Protein AF-A0A816N344-F1 (afdb_monomer_lite)

Radius of gyration: 14.47 Å; chains: 1; bounding box: 38×30×37 Å

Structure (mmCIF, N/CA/C/O backbone):
data_AF-A0A816N344-F1
#
_entry.id   AF-A0A816N344-F1
#
loop_
_atom_site.group_PDB
_atom_site.id
_atom_site.type_symbol
_atom_site.label_atom_id
_atom_site.label_alt_id
_atom_site.label_comp_id
_atom_site.label_asym_id
_atom_site.label_entity_id
_atom_site.label_seq_id
_atom_site.pdbx_PDB_ins_code
_atom_site.Cartn_x
_atom_site.Cartn_y
_atom_site.Cartn_z
_atom_site.occupancy
_atom_site.B_iso_or_equiv
_atom_site.auth_seq_id
_atom_site.auth_comp_id
_atom_site.auth_asym_id
_atom_site.auth_atom_id
_atom_site.pdbx_PDB_model_num
ATOM 1 N N . CYS A 1 1 ? -1.115 15.146 -0.557 1.00 41.03 1 CYS A N 1
ATOM 2 C CA . CYS A 1 1 ? -1.991 14.190 -1.260 1.00 41.03 1 CYS A CA 1
ATOM 3 C C . CYS A 1 1 ? -2.935 13.540 -0.250 1.00 41.03 1 CYS A C 1
ATOM 5 O O . CYS A 1 1 ? -2.464 13.010 0.751 1.00 41.03 1 CYS A O 1
ATOM 7 N N . ASN A 1 2 ? -4.248 13.696 -0.447 1.00 39.91 2 ASN A N 1
ATOM 8 C CA . ASN A 1 2 ? -5.296 13.195 0.447 1.00 39.91 2 ASN A CA 1
ATOM 9 C C . ASN A 1 2 ? -5.772 11.828 -0.058 1.00 39.91 2 ASN A C 1
ATOM 11 O O . ASN A 1 2 ? -6.402 11.755 -1.106 1.00 39.91 2 ASN A O 1
ATOM 15 N N . ASN A 1 3 ? -5.482 10.762 0.687 1.00 40.97 3 ASN A N 1
ATOM 16 C CA . ASN A 1 3 ? -5.936 9.407 0.360 1.00 40.97 3 ASN A CA 1
ATOM 17 C C . ASN A 1 3 ? -7.399 9.244 0.804 1.00 40.97 3 ASN A C 1
ATOM 19 O O . ASN A 1 3 ? -7.667 9.354 2.002 1.00 40.97 3 ASN A O 1
ATOM 23 N N . ARG A 1 4 ? -8.332 8.996 -0.125 1.00 48.50 4 ARG A N 1
ATOM 24 C CA . ARG A 1 4 ? -9.761 8.795 0.172 1.00 48.50 4 ARG A CA 1
ATOM 25 C C . ARG A 1 4 ? -10.367 7.664 -0.675 1.00 48.50 4 ARG A C 1
ATOM 27 O O . ARG A 1 4 ? -10.048 7.588 -1.856 1.00 48.50 4 ARG A O 1
ATOM 34 N N . PHE A 1 5 ? -11.267 6.850 -0.104 1.00 58.31 5 PHE A N 1
ATOM 35 C CA . PHE A 1 5 ? -11.862 5.650 -0.742 1.00 58.31 5 PHE A CA 1
ATOM 36 C C . PHE A 1 5 ? -13.396 5.545 -0.545 1.00 58.31 5 PHE A C 1
ATOM 38 O O . PHE A 1 5 ? -13.923 6.199 0.352 1.00 58.31 5 PHE A O 1
ATOM 45 N N . HIS A 1 6 ? -14.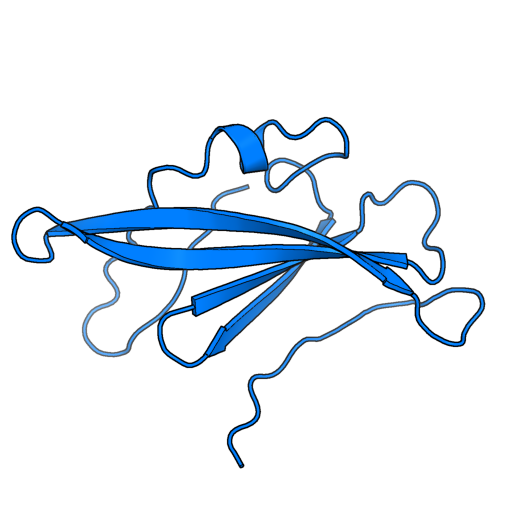098 4.774 -1.405 1.00 63.03 6 HIS A N 1
ATOM 46 C CA . HIS A 1 6 ? -15.544 4.894 -1.731 1.00 63.03 6 HIS A CA 1
ATOM 47 C C . HIS A 1 6 ? -16.459 3.738 -1.254 1.00 63.03 6 HIS A C 1
ATOM 49 O O . HIS A 1 6 ? -16.076 2.571 -1.316 1.00 63.03 6 HIS A O 1
ATOM 55 N N . GLY A 1 7 ? -17.711 4.085 -0.908 1.00 39.97 7 GLY A N 1
ATOM 56 C CA . GLY A 1 7 ? -18.895 3.216 -0.806 1.00 39.97 7 GLY A CA 1
ATOM 57 C C . GLY A 1 7 ? -20.181 4.039 -1.035 1.00 39.97 7 GLY A C 1
ATOM 58 O O . GLY A 1 7 ? -20.264 5.184 -0.596 1.00 39.97 7 GLY A O 1
ATOM 59 N N . SER A 1 8 ? -21.155 3.503 -1.776 1.00 61.50 8 SER A N 1
ATOM 60 C CA . SER A 1 8 ? -22.325 4.218 -2.316 1.00 61.50 8 SER A CA 1
ATOM 61 C C . SER A 1 8 ? -23.522 4.264 -1.353 1.00 61.50 8 SER A C 1
ATOM 63 O O . SER A 1 8 ? -24.164 3.239 -1.178 1.00 61.50 8 SER A O 1
ATOM 65 N N . PHE A 1 9 ? -23.792 5.437 -0.760 1.00 42.81 9 PHE A N 1
ATOM 66 C CA . PHE A 1 9 ? -25.082 6.051 -0.353 1.00 42.81 9 PHE A CA 1
ATOM 67 C C . PHE A 1 9 ? -24.732 7.246 0.559 1.00 42.81 9 PHE A C 1
ATOM 69 O O . PHE A 1 9 ? -24.419 7.054 1.726 1.00 42.81 9 PHE A O 1
ATOM 76 N N . GLY A 1 10 ? -24.722 8.472 0.016 1.00 48.19 10 GLY A N 1
ATOM 77 C CA . GLY A 1 10 ? -24.289 9.679 0.743 1.00 48.19 10 GLY A CA 1
ATOM 78 C C . GLY A 1 10 ? -22.781 9.681 1.021 1.00 48.19 10 GLY A C 1
ATOM 79 O O . GLY A 1 10 ? -22.311 9.099 1.992 1.00 48.19 10 GLY A O 1
ATOM 80 N N . ILE A 1 11 ? -21.995 10.304 0.138 1.00 59.34 11 ILE A N 1
ATOM 81 C CA . ILE A 1 11 ? -20.529 10.186 0.181 1.00 59.34 11 ILE A CA 1
ATOM 82 C C . ILE A 1 11 ? -19.965 11.052 1.310 1.00 59.34 11 ILE A C 1
ATOM 84 O O . ILE A 1 11 ? -19.691 12.240 1.136 1.00 59.34 11 ILE A O 1
ATOM 88 N N . GLU A 1 12 ? -19.754 10.430 2.465 1.00 67.25 12 GLU A N 1
ATOM 89 C CA . GLU A 1 12 ? -18.950 10.996 3.537 1.00 67.25 12 GLU A CA 1
ATOM 90 C C . GLU A 1 12 ? -17.492 10.567 3.350 1.00 67.25 12 GLU A C 1
ATOM 92 O O . GLU A 1 12 ? -17.114 9.403 3.494 1.00 67.25 12 GLU A O 1
ATOM 97 N N . TRP A 1 13 ? -16.650 11.532 3.001 1.00 70.50 13 TRP A N 1
ATOM 98 C CA . TRP A 1 13 ? -15.217 11.314 2.894 1.00 70.50 13 TRP A CA 1
ATOM 99 C C . TRP A 1 13 ? -14.610 11.070 4.279 1.00 70.50 13 TRP A C 1
ATOM 101 O O . TRP A 1 13 ? -14.602 11.969 5.117 1.00 70.50 13 TRP A O 1
ATOM 111 N N . ARG A 1 14 ? -14.042 9.878 4.499 1.00 76.75 14 ARG A N 1
ATOM 112 C CA . ARG A 1 14 ? -13.382 9.519 5.764 1.00 76.75 14 ARG A CA 1
ATOM 113 C C . ARG A 1 14 ? -11.875 9.398 5.600 1.00 76.75 14 ARG A C 1
ATOM 115 O O . ARG A 1 14 ? -11.382 8.785 4.654 1.00 76.75 14 ARG A O 1
ATOM 122 N N . GLU A 1 15 ? -11.139 9.983 6.540 1.00 84.75 15 GLU A N 1
ATOM 123 C CA . GLU A 1 15 ? -9.694 9.796 6.629 1.00 84.75 15 GLU A CA 1
ATOM 124 C C . GLU A 1 15 ? -9.370 8.421 7.228 1.00 84.75 15 GLU A C 1
ATOM 126 O O . GLU A 1 15 ? -9.906 8.049 8.272 1.00 84.75 15 GLU A O 1
ATOM 131 N N . ILE A 1 16 ? -8.433 7.700 6.602 1.00 87.12 16 ILE A N 1
ATOM 132 C CA . ILE A 1 16 ? -7.813 6.517 7.206 1.00 87.12 16 ILE A CA 1
ATOM 133 C C . ILE A 1 16 ? -6.673 6.964 8.121 1.00 87.12 16 ILE A C 1
ATOM 135 O O . ILE A 1 16 ? -5.635 7.457 7.663 1.00 87.12 16 ILE A O 1
ATOM 139 N N . LYS A 1 17 ? -6.863 6.756 9.423 1.00 90.25 17 LYS A N 1
ATOM 140 C CA . LYS A 1 17 ? -5.865 7.039 10.462 1.00 90.25 17 LYS A CA 1
ATOM 141 C C . LYS A 1 17 ? -4.786 5.947 10.502 1.00 90.25 17 LYS A C 1
ATOM 143 O O . LYS A 1 17 ? -4.919 4.896 9.885 1.00 90.25 17 LYS A O 1
ATOM 148 N N . GLY A 1 18 ? -3.685 6.188 11.217 1.00 89.06 18 GLY A N 1
ATOM 149 C CA . GLY A 1 18 ? -2.622 5.186 11.432 1.00 89.06 18 GLY A CA 1
ATOM 150 C C . GLY A 1 18 ? -1.557 5.078 10.329 1.00 89.06 18 GLY A C 1
ATOM 151 O O . GLY A 1 18 ? -0.532 4.433 10.528 1.00 89.06 18 GLY A O 1
ATOM 152 N N . LEU A 1 19 ? -1.714 5.780 9.201 1.00 88.56 19 LEU A N 1
ATOM 153 C CA . LEU A 1 19 ? -0.810 5.675 8.043 1.00 88.56 19 LEU A CA 1
ATOM 154 C C . LEU A 1 19 ? 0.321 6.720 8.001 1.00 88.56 19 LEU A C 1
ATOM 156 O O . LEU A 1 19 ? 0.939 6.915 6.953 1.00 88.56 19 LEU A O 1
ATOM 160 N N . ARG A 1 20 ? 0.620 7.412 9.112 1.00 84.69 20 ARG A N 1
ATOM 161 C CA . ARG A 1 20 ? 1.593 8.526 9.120 1.00 84.69 20 ARG A CA 1
ATOM 162 C C . ARG A 1 20 ? 2.978 8.101 8.620 1.00 84.69 20 ARG A C 1
ATOM 164 O O . ARG A 1 20 ? 3.521 8.741 7.727 1.00 84.69 20 ARG A O 1
ATOM 171 N N . LYS A 1 21 ? 3.491 6.967 9.112 1.00 81.56 21 LYS A N 1
ATOM 172 C CA . LYS A 1 21 ? 4.793 6.415 8.693 1.00 81.56 21 LYS A CA 1
ATOM 173 C C . LYS A 1 21 ? 4.857 6.120 7.189 1.00 81.56 21 LYS A C 1
ATOM 175 O O . LYS A 1 21 ? 5.896 6.320 6.574 1.00 81.56 21 LYS A O 1
ATOM 180 N N . LEU A 1 22 ? 3.746 5.681 6.593 1.00 83.44 22 LEU A N 1
ATOM 181 C CA . LEU A 1 22 ? 3.660 5.412 5.156 1.00 83.44 22 LEU A CA 1
ATOM 182 C C . LEU A 1 22 ? 3.594 6.710 4.333 1.00 83.44 22 LEU A C 1
ATOM 184 O O . LEU A 1 22 ? 4.170 6.790 3.250 1.00 83.44 22 LEU A O 1
ATOM 188 N N . ARG A 1 23 ? 2.927 7.750 4.853 1.00 78.56 23 ARG A N 1
ATOM 189 C CA . ARG A 1 23 ? 2.909 9.093 4.242 1.00 78.56 23 ARG A CA 1
ATOM 190 C C . ARG A 1 23 ? 4.296 9.742 4.251 1.00 78.56 23 ARG A C 1
ATOM 192 O O . ARG A 1 23 ? 4.664 10.388 3.277 1.00 78.56 23 ARG A O 1
ATOM 199 N N . GLU A 1 24 ? 5.042 9.559 5.336 1.00 76.38 24 GLU A N 1
ATOM 200 C CA . GLU A 1 24 ? 6.377 10.131 5.566 1.00 76.38 24 GLU A CA 1
ATOM 201 C C . GLU A 1 24 ? 7.516 9.242 5.033 1.00 76.38 24 GLU A C 1
ATOM 203 O O . GLU A 1 24 ? 8.685 9.562 5.231 1.00 76.38 24 GLU A O 1
ATOM 208 N N . HIS A 1 25 ? 7.197 8.125 4.366 1.00 73.69 25 HIS A N 1
ATOM 209 C CA . HIS A 1 25 ? 8.197 7.136 3.973 1.00 73.69 25 HIS A CA 1
ATOM 210 C C . HIS A 1 25 ? 9.283 7.751 3.059 1.00 73.69 25 HIS A C 1
ATOM 212 O O . HIS A 1 25 ? 8.927 8.436 2.090 1.00 73.69 25 HIS A O 1
ATOM 218 N N . PRO A 1 26 ? 10.587 7.467 3.295 1.00 69.69 26 PRO A N 1
ATOM 219 C CA . PRO A 1 26 ? 11.713 8.088 2.578 1.00 69.69 26 PRO A CA 1
ATOM 220 C C . PRO A 1 26 ? 11.669 7.922 1.058 1.00 69.69 26 PRO A C 1
ATOM 222 O O . PRO A 1 26 ? 12.210 8.728 0.310 1.00 69.69 26 PRO A O 1
ATOM 225 N N . THR A 1 27 ? 10.983 6.888 0.578 1.00 66.12 27 THR A N 1
ATOM 226 C CA . THR A 1 27 ? 10.839 6.584 -0.849 1.00 66.12 27 THR A CA 1
ATOM 227 C C . THR A 1 27 ? 9.748 7.418 -1.521 1.00 66.12 27 THR A C 1
ATOM 229 O O . THR A 1 27 ? 9.042 6.883 -2.376 1.00 66.12 27 THR A O 1
ATOM 232 N N . ARG A 1 28 ? 9.552 8.676 -1.096 1.00 63.88 28 ARG A N 1
ATOM 233 C CA . ARG A 1 28 ? 8.451 9.532 -1.564 1.00 63.88 28 ARG A CA 1
ATOM 234 C C . ARG A 1 28 ? 7.105 8.825 -1.399 1.00 63.88 28 ARG A C 1
ATOM 236 O O . ARG A 1 28 ? 6.450 8.544 -2.394 1.00 63.88 28 ARG A O 1
ATOM 243 N N . GLY A 1 29 ? 6.754 8.462 -0.159 1.00 65.19 29 GLY A N 1
ATOM 244 C CA . GLY A 1 29 ? 5.522 7.733 0.178 1.00 65.19 29 GLY A CA 1
ATOM 245 C C . GLY A 1 29 ? 4.226 8.401 -0.314 1.00 65.19 29 GLY A C 1
ATOM 246 O O . GLY A 1 29 ? 4.216 9.239 -1.212 1.00 65.19 29 GLY A O 1
ATOM 247 N N . LEU A 1 30 ? 3.086 8.106 0.316 1.00 71.44 30 LEU A N 1
ATOM 248 C CA . LEU A 1 30 ? 1.778 8.587 -0.181 1.00 71.44 30 LEU A CA 1
ATOM 249 C C . LEU A 1 30 ? 1.624 10.122 -0.230 1.00 71.44 30 LEU A C 1
ATOM 251 O O . LEU A 1 30 ? 0.629 10.626 -0.738 1.00 71.44 30 LEU A O 1
ATOM 255 N N . LYS A 1 31 ? 2.584 10.888 0.305 1.00 69.75 31 LYS A N 1
ATOM 256 C CA . LYS A 1 31 ? 2.600 12.351 0.235 1.00 69.75 31 LYS A CA 1
ATOM 257 C C . LYS A 1 31 ? 2.990 12.899 -1.144 1.00 69.75 31 LYS A C 1
ATOM 259 O O . LYS A 1 31 ? 2.524 13.988 -1.463 1.00 69.75 31 LYS A O 1
ATOM 264 N N . THR A 1 32 ? 3.831 12.205 -1.915 1.00 64.56 32 THR A N 1
ATOM 265 C CA . THR A 1 32 ? 4.432 12.747 -3.156 1.00 64.56 32 THR A CA 1
ATOM 266 C C . THR A 1 32 ? 4.535 11.746 -4.313 1.00 64.56 32 THR A C 1
ATOM 268 O O . THR A 1 32 ? 5.102 12.104 -5.340 1.00 64.56 32 THR A O 1
ATOM 271 N N . GLY A 1 33 ? 4.041 10.511 -4.169 1.00 61.62 33 GLY A N 1
ATOM 272 C CA . GLY A 1 33 ? 3.900 9.595 -5.309 1.00 61.62 33 GLY A CA 1
ATOM 273 C C . GLY A 1 33 ? 2.918 10.154 -6.348 1.00 61.62 33 GLY A C 1
ATOM 274 O O . GLY A 1 33 ? 1.882 10.707 -5.971 1.00 61.62 33 GLY A O 1
ATOM 275 N N . SER A 1 34 ? 3.279 10.058 -7.630 1.00 59.69 34 SER A N 1
ATOM 276 C CA . SER A 1 34 ? 2.556 10.654 -8.765 1.00 59.69 34 SER A CA 1
ATOM 277 C C . SER A 1 34 ? 1.398 9.790 -9.262 1.00 59.69 34 SER A C 1
ATOM 279 O O . SER A 1 34 ? 0.338 10.318 -9.576 1.00 59.69 34 SER A O 1
ATOM 281 N N . ASP A 1 3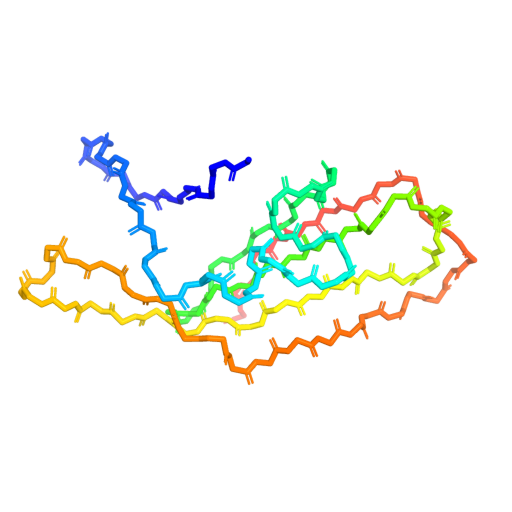5 ? 1.593 8.471 -9.274 1.00 60.41 35 ASP A N 1
ATOM 282 C CA . ASP A 1 35 ? 0.621 7.487 -9.742 1.00 60.41 35 ASP A CA 1
ATOM 283 C C . ASP A 1 35 ? 0.270 6.571 -8.580 1.00 60.41 35 ASP A C 1
ATOM 285 O O . ASP A 1 35 ? 1.140 5.891 -8.035 1.00 60.41 35 ASP A O 1
ATOM 289 N N . VAL A 1 36 ? -0.994 6.608 -8.156 1.00 68.25 36 VAL A N 1
ATOM 290 C CA . VAL A 1 36 ? -1.487 5.820 -7.025 1.00 68.25 36 VAL A CA 1
ATOM 291 C C . VAL A 1 36 ? -2.549 4.852 -7.521 1.00 68.25 36 VAL A C 1
ATOM 293 O O . VAL A 1 36 ? -3.676 5.247 -7.812 1.00 68.25 36 VAL A O 1
ATOM 296 N N . GLY A 1 37 ? -2.184 3.575 -7.593 1.00 71.81 37 GLY A N 1
ATOM 297 C CA . GLY A 1 37 ? -3.124 2.485 -7.822 1.00 71.81 37 GLY A CA 1
ATOM 298 C C . GLY A 1 37 ? -3.733 2.041 -6.500 1.00 71.81 37 GLY A C 1
ATOM 299 O O . GLY A 1 37 ? -3.018 1.896 -5.503 1.00 71.81 37 GLY A O 1
ATOM 300 N N . LEU A 1 38 ? -5.045 1.820 -6.481 1.00 78.62 38 LEU A N 1
ATOM 301 C CA . LEU A 1 38 ? -5.731 1.377 -5.281 1.00 78.62 38 LEU A CA 1
ATOM 302 C C . LEU A 1 38 ? -6.736 0.273 -5.551 1.00 78.62 38 LEU A C 1
ATOM 304 O O . LEU A 1 38 ? -7.611 0.411 -6.400 1.00 78.62 38 LEU A O 1
ATOM 308 N N . VAL A 1 39 ? -6.654 -0.779 -4.743 1.00 77.88 39 VAL A N 1
ATOM 309 C CA . VAL A 1 39 ? -7.601 -1.884 -4.771 1.00 77.88 39 VAL A CA 1
ATOM 310 C C . VAL A 1 39 ? -8.053 -2.219 -3.355 1.00 77.88 39 VAL A C 1
ATOM 312 O O . VAL A 1 39 ? -7.235 -2.322 -2.441 1.00 77.88 39 VAL A O 1
ATOM 315 N N . VAL A 1 40 ? -9.362 -2.406 -3.182 1.00 79.44 40 VAL A N 1
ATOM 316 C CA . VAL A 1 40 ? -9.954 -2.974 -1.966 1.00 79.44 40 VAL A CA 1
ATOM 317 C C . VAL A 1 40 ? -10.293 -4.432 -2.250 1.00 79.44 40 VAL A C 1
ATOM 319 O O . VAL A 1 40 ? -11.006 -4.719 -3.208 1.00 79.44 40 VAL A O 1
ATOM 322 N N . SER A 1 41 ? -9.785 -5.349 -1.431 1.00 74.88 41 SER A N 1
ATOM 323 C CA . SER A 1 41 ? -10.109 -6.776 -1.515 1.00 74.88 41 SER A CA 1
ATOM 324 C C . SER A 1 41 ? -10.109 -7.396 -0.120 1.00 74.88 41 SER A C 1
ATOM 326 O O . SER A 1 41 ? -9.171 -7.186 0.645 1.00 74.88 41 SER A O 1
ATOM 328 N N . GLY A 1 42 ? -11.177 -8.112 0.245 1.00 73.19 42 GLY A N 1
ATOM 329 C CA . GLY A 1 42 ? -11.250 -8.856 1.512 1.00 73.19 42 GLY A CA 1
ATOM 330 C C . GLY A 1 42 ? -11.029 -8.022 2.785 1.00 73.19 42 GLY A C 1
ATOM 331 O O . GLY A 1 42 ? -10.438 -8.516 3.738 1.00 73.19 42 GLY A O 1
ATOM 332 N N . GLY A 1 43 ? -11.434 -6.745 2.803 1.00 76.75 43 GLY A N 1
ATOM 333 C CA . GLY A 1 43 ? -11.194 -5.838 3.943 1.00 76.75 43 GLY A CA 1
ATOM 334 C C . GLY A 1 43 ? -9.766 -5.283 4.030 1.00 76.75 43 GLY A C 1
ATOM 335 O O . GLY A 1 43 ? -9.436 -4.549 4.963 1.00 76.75 43 GLY A O 1
ATOM 336 N N . GLN A 1 44 ? -8.923 -5.592 3.046 1.00 84.50 44 GLN A N 1
ATOM 337 C CA . GLN A 1 44 ? -7.584 -5.044 2.899 1.00 84.50 44 GLN A CA 1
ATOM 338 C C . GLN A 1 44 ? -7.542 -4.021 1.768 1.00 84.50 44 GLN A C 1
ATOM 340 O O . GLN A 1 44 ? -8.267 -4.099 0.774 1.00 84.50 44 GLN A O 1
ATOM 345 N N . LEU A 1 45 ? -6.658 -3.052 1.942 1.00 88.19 45 LEU A N 1
ATOM 346 C CA . LEU A 1 45 ? -6.359 -1.999 0.998 1.00 88.19 45 LEU A CA 1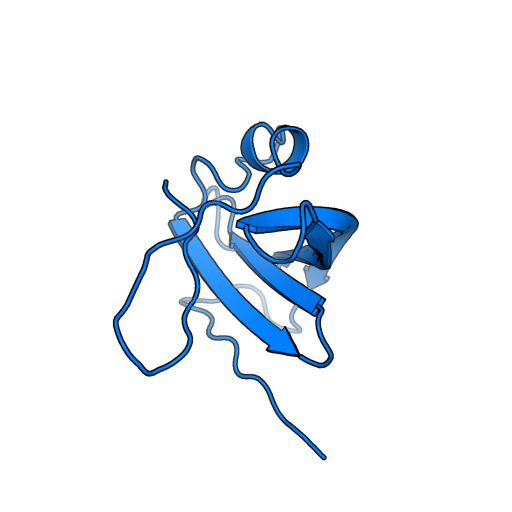
ATOM 347 C C . LEU A 1 45 ? -4.948 -2.229 0.456 1.00 88.19 45 LEU A C 1
ATOM 349 O O . LEU A 1 45 ? -3.976 -2.241 1.214 1.00 88.19 45 LEU A O 1
ATOM 353 N N . LEU A 1 46 ? -4.836 -2.401 -0.856 1.00 88.38 46 LEU A N 1
ATOM 354 C CA . LEU A 1 46 ? -3.562 -2.429 -1.559 1.00 88.38 46 LEU A CA 1
ATOM 355 C C . LEU A 1 46 ? -3.330 -1.057 -2.183 1.00 88.38 46 LEU A C 1
ATOM 357 O O . LEU A 1 46 ? -4.136 -0.602 -2.995 1.00 88.38 46 LEU A O 1
ATOM 361 N N . VAL A 1 47 ? -2.232 -0.409 -1.803 1.00 86.88 47 VAL A N 1
ATOM 362 C CA . VAL A 1 47 ? -1.813 0.870 -2.383 1.00 86.88 47 VAL A CA 1
ATOM 363 C C . VAL A 1 47 ? -0.531 0.646 -3.159 1.00 86.88 47 VAL A C 1
ATOM 365 O O . VAL A 1 47 ? 0.420 0.121 -2.588 1.00 86.88 47 VAL A O 1
ATOM 368 N N . MET A 1 48 ? -0.488 1.059 -4.420 1.00 87.31 48 MET A N 1
ATOM 369 C CA . MET A 1 48 ? 0.704 1.012 -5.264 1.00 87.31 48 MET A CA 1
ATOM 370 C C . MET A 1 48 ? 1.149 2.420 -5.634 1.00 87.31 48 MET A C 1
ATOM 372 O O . MET A 1 48 ? 0.297 3.265 -5.894 1.00 87.31 48 MET A O 1
ATOM 376 N N . TRP A 1 49 ? 2.455 2.680 -5.656 1.00 84.50 49 TRP A N 1
ATOM 377 C CA . TRP A 1 49 ? 2.987 3.971 -6.079 1.00 84.50 49 TRP A CA 1
ATOM 378 C C . TRP A 1 49 ? 4.355 3.882 -6.754 1.00 84.50 49 TRP A C 1
ATOM 380 O O . TRP A 1 49 ? 5.188 3.023 -6.445 1.00 84.50 49 TRP A O 1
ATOM 390 N N . ASP A 1 50 ? 4.588 4.838 -7.646 1.00 80.69 50 ASP A N 1
ATOM 391 C CA . ASP A 1 50 ? 5.862 5.072 -8.319 1.00 80.69 50 ASP A CA 1
ATOM 392 C C . ASP A 1 50 ? 6.587 6.286 -7.691 1.00 80.69 50 ASP A C 1
ATOM 394 O O . ASP A 1 50 ? 5.994 7.364 -7.571 1.00 80.69 50 ASP A O 1
ATOM 398 N N . PRO A 1 51 ? 7.857 6.158 -7.254 1.00 69.44 51 PRO A N 1
ATOM 399 C CA . PRO A 1 51 ? 8.647 7.279 -6.739 1.00 69.44 51 PRO A CA 1
ATOM 400 C C . PRO A 1 51 ? 9.091 8.330 -7.790 1.00 69.44 51 PRO A C 1
ATOM 402 O O . PRO A 1 51 ? 9.759 9.300 -7.410 1.00 69.44 51 PRO A O 1
ATOM 405 N N . TYR A 1 52 ? 8.714 8.202 -9.068 1.00 64.81 52 TYR A N 1
ATOM 406 C CA . TYR A 1 52 ? 8.880 9.187 -10.160 1.00 64.81 52 TYR A CA 1
ATOM 407 C C . TYR A 1 52 ? 10.325 9.461 -10.622 1.00 64.81 52 TYR A C 1
ATOM 409 O O . TYR A 1 52 ? 10.537 10.011 -11.700 1.00 64.81 52 TYR A O 1
ATOM 417 N N . ILE A 1 53 ? 11.353 9.084 -9.855 1.00 59.88 53 ILE A N 1
ATOM 418 C CA . ILE A 1 53 ? 12.751 9.243 -10.285 1.00 59.88 53 ILE A CA 1
ATOM 419 C C . ILE A 1 53 ? 13.134 8.016 -11.119 1.00 59.88 53 ILE A C 1
ATOM 421 O O . ILE A 1 53 ? 13.572 7.013 -10.563 1.00 59.88 53 ILE A O 1
ATOM 425 N N . ASN A 1 54 ? 12.952 8.120 -12.437 1.00 63.88 54 ASN A N 1
ATOM 426 C CA . ASN A 1 54 ? 13.200 7.086 -13.448 1.00 63.88 54 ASN A CA 1
ATOM 427 C C . ASN A 1 54 ? 12.249 5.890 -13.333 1.00 63.88 54 ASN A C 1
ATOM 429 O O . ASN A 1 54 ? 12.520 4.93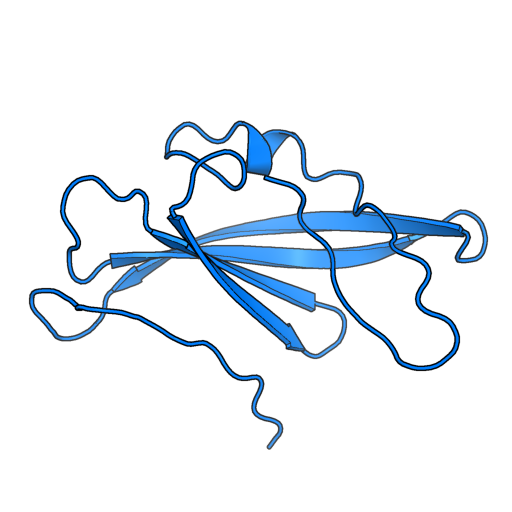5 -12.599 1.00 63.88 54 ASN A O 1
ATOM 433 N N . ARG A 1 55 ? 11.151 5.944 -14.103 1.00 69.69 55 ARG A N 1
ATOM 434 C CA . ARG A 1 55 ? 10.228 4.818 -14.279 1.00 69.69 55 ARG A CA 1
ATOM 435 C C . ARG A 1 55 ? 11.020 3.600 -14.738 1.00 69.69 55 ARG A C 1
ATOM 437 O O . ARG A 1 55 ? 11.454 3.505 -15.881 1.00 69.69 55 ARG A O 1
ATOM 444 N N . SER A 1 56 ? 11.256 2.708 -13.792 1.00 79.00 56 SER A N 1
ATOM 445 C CA . SER A 1 56 ? 11.852 1.399 -14.021 1.00 79.00 56 SER A CA 1
ATOM 446 C C . SER A 1 56 ? 10.731 0.379 -14.056 1.00 79.00 56 SER A C 1
ATOM 448 O O . SER A 1 56 ? 9.567 0.700 -13.850 1.00 79.00 56 SER A O 1
ATOM 450 N N . ASN A 1 57 ? 11.067 -0.883 -14.221 1.00 86.12 57 ASN A N 1
ATOM 451 C CA . ASN A 1 57 ? 10.128 -1.980 -14.063 1.00 86.12 57 ASN A CA 1
ATOM 452 C C . ASN A 1 57 ? 9.680 -2.250 -12.615 1.00 86.12 57 ASN A C 1
ATOM 454 O O . ASN A 1 57 ? 9.134 -3.317 -12.345 1.00 86.12 57 ASN A O 1
ATOM 458 N N . LYS A 1 58 ? 9.908 -1.323 -11.674 1.00 86.81 58 LYS A N 1
ATOM 459 C CA . LYS A 1 58 ? 9.597 -1.487 -10.251 1.00 86.81 58 LYS A CA 1
ATOM 460 C C . LYS A 1 58 ? 8.459 -0.576 -9.804 1.00 86.81 58 LYS A C 1
ATOM 462 O O . LYS A 1 58 ? 8.500 0.632 -10.022 1.00 86.81 58 LYS A O 1
ATOM 467 N N . ILE A 1 59 ? 7.488 -1.150 -9.097 1.00 87.06 59 ILE A N 1
ATOM 468 C CA . ILE A 1 59 ? 6.375 -0.435 -8.460 1.00 87.06 59 ILE A CA 1
ATOM 469 C C . ILE A 1 59 ? 6.365 -0.775 -6.978 1.00 87.06 59 ILE A C 1
ATOM 471 O O . ILE A 1 59 ? 6.456 -1.941 -6.600 1.00 87.06 59 ILE A O 1
ATOM 475 N N . ARG A 1 60 ? 6.264 0.234 -6.114 1.00 87.44 60 ARG A N 1
ATOM 476 C CA . ARG A 1 60 ? 6.158 0.003 -4.671 1.00 87.44 60 ARG A CA 1
ATOM 477 C C . ARG A 1 60 ? 4.718 -0.285 -4.311 1.00 87.44 60 ARG A C 1
ATOM 479 O O . ARG A 1 60 ? 3.815 0.304 -4.896 1.00 87.44 60 ARG A O 1
ATOM 486 N N . TYR A 1 61 ? 4.503 -1.137 -3.321 1.00 88.81 61 TYR A N 1
ATOM 487 C CA . TYR A 1 61 ? 3.173 -1.367 -2.786 1.00 88.81 61 TYR A CA 1
ATOM 488 C C . TYR A 1 61 ? 3.170 -1.476 -1.267 1.00 88.81 61 TYR A C 1
ATOM 490 O O . TYR A 1 61 ? 4.182 -1.786 -0.639 1.00 88.81 61 TYR A O 1
ATOM 498 N N . ALA A 1 62 ? 2.002 -1.230 -0.683 1.00 90.38 62 ALA A N 1
ATOM 499 C CA . ALA A 1 62 ? 1.722 -1.466 0.719 1.00 90.38 62 ALA A CA 1
ATOM 500 C C . ALA A 1 62 ? 0.414 -2.240 0.863 1.00 90.38 62 ALA A C 1
ATOM 502 O O . ALA A 1 62 ? -0.605 -1.850 0.286 1.00 90.38 62 ALA A O 1
ATOM 503 N N . LYS A 1 63 ? 0.445 -3.311 1.660 1.00 90.88 63 LYS A N 1
ATOM 504 C CA . LYS A 1 63 ? -0.767 -3.996 2.126 1.00 90.88 63 LYS A CA 1
ATOM 505 C C . LYS A 1 63 ? -1.197 -3.366 3.437 1.00 90.88 63 LYS A C 1
ATOM 507 O O . LYS A 1 63 ? -0.398 -3.262 4.368 1.00 90.88 63 LYS A O 1
ATOM 512 N N . ILE A 1 64 ? -2.447 -2.929 3.497 1.00 91.56 64 ILE A N 1
ATOM 513 C CA . ILE A 1 64 ? -3.003 -2.226 4.645 1.00 91.56 64 ILE A CA 1
ATOM 514 C C . ILE A 1 64 ? -4.272 -2.949 5.082 1.00 91.56 64 ILE A C 1
ATOM 516 O O . ILE A 1 64 ? -5.249 -2.994 4.340 1.00 91.56 64 ILE A O 1
ATOM 520 N N . SER A 1 65 ? -4.279 -3.486 6.296 1.00 91.56 65 SER A N 1
ATOM 521 C CA . SER A 1 65 ? -5.509 -3.979 6.917 1.00 91.56 65 SER A CA 1
ATOM 522 C C . SER A 1 65 ? -6.335 -2.794 7.400 1.00 91.56 65 SER A C 1
ATOM 524 O O . SER A 1 65 ? -5.782 -1.857 7.989 1.00 91.56 65 SER A O 1
ATOM 526 N N . LEU A 1 66 ? -7.646 -2.830 7.161 1.00 89.88 66 LEU A N 1
ATOM 527 C CA . LEU A 1 66 ? -8.571 -1.817 7.654 1.00 89.88 66 LEU A CA 1
ATOM 528 C C . LEU A 1 66 ? -9.279 -2.306 8.915 1.00 89.88 66 LEU A C 1
ATOM 530 O O . LEU A 1 66 ? -9.765 -3.431 8.978 1.00 89.88 66 LEU A O 1
ATOM 534 N N . GLU A 1 67 ? -9.363 -1.430 9.909 1.00 89.88 67 GLU A N 1
ATOM 535 C CA . GLU A 1 67 ? -10.045 -1.685 11.171 1.00 89.88 67 GLU A CA 1
ATOM 536 C C . GLU A 1 67 ? -11.059 -0.572 11.445 1.00 89.88 67 GLU A C 1
ATOM 538 O O . GLU A 1 67 ? -10.731 0.619 11.439 1.00 89.88 67 GLU A O 1
ATOM 543 N N . SER A 1 68 ? -12.301 -0.975 11.702 1.00 88.31 68 SER A N 1
ATOM 544 C CA . SER A 1 68 ? -13.357 -0.089 12.180 1.00 88.31 68 SER A CA 1
ATOM 545 C C . SER A 1 68 ? -13.240 0.076 13.694 1.00 88.31 68 SER A C 1
ATOM 547 O O . SER A 1 68 ? -13.260 -0.909 14.431 1.00 88.31 68 SER A O 1
ATOM 549 N N . ARG A 1 69 ? -13.139 1.319 14.170 1.00 88.75 69 ARG A N 1
ATOM 550 C CA . ARG A 1 69 ? -13.067 1.664 15.599 1.00 88.75 69 ARG A CA 1
ATOM 551 C C . ARG A 1 69 ? -14.173 2.636 15.997 1.00 88.75 69 ARG A C 1
ATOM 553 O O . ARG A 1 69 ? -14.838 3.243 15.155 1.00 88.75 69 ARG A O 1
ATOM 560 N N . CYS A 1 70 ? -14.373 2.782 17.309 1.00 90.06 70 CYS A N 1
ATOM 561 C CA . CYS A 1 70 ? -15.333 3.723 17.898 1.00 90.06 70 CYS A CA 1
ATOM 562 C C . CYS A 1 70 ? -16.758 3.571 17.331 1.00 90.06 70 CYS A C 1
ATOM 564 O O . CYS A 1 70 ? -17.417 4.568 17.018 1.00 90.06 70 CYS A O 1
ATOM 566 N N . ASN A 1 71 ? -17.220 2.321 17.204 1.00 88.44 71 ASN A N 1
ATOM 567 C CA . ASN A 1 71 ? -18.519 1.940 16.633 1.00 88.44 71 ASN A CA 1
ATOM 568 C C . ASN A 1 71 ? -18.686 2.375 15.167 1.00 88.44 71 ASN A C 1
ATOM 570 O O . ASN A 1 71 ? -19.720 2.918 14.790 1.00 88.44 71 ASN A O 1
ATOM 574 N N . GLY A 1 72 ? -17.651 2.198 14.341 1.00 84.00 72 GLY A N 1
ATOM 575 C CA . GLY A 1 72 ? -17.713 2.544 12.917 1.00 84.00 72 GLY A CA 1
ATOM 576 C C . GLY A 1 72 ? -17.550 4.024 12.605 1.00 84.00 72 GLY A C 1
ATOM 577 O O . GLY A 1 72 ? -17.687 4.406 11.446 1.00 84.00 72 GLY A O 1
ATOM 578 N N . ARG A 1 73 ? -17.235 4.863 13.597 1.00 86.25 73 ARG A N 1
ATOM 579 C CA . ARG A 1 73 ? -16.944 6.288 13.376 1.00 86.25 73 ARG A CA 1
ATOM 580 C C . ARG A 1 73 ? -15.528 6.531 12.877 1.00 86.25 73 ARG A C 1
ATOM 582 O O . ARG A 1 73 ? -15.290 7.516 12.188 1.00 86.25 73 ARG A O 1
ATOM 589 N N . GLU A 1 74 ? -14.597 5.641 13.200 1.00 89.44 74 GLU A N 1
ATOM 590 C CA . GLU A 1 74 ? -13.204 5.775 12.792 1.00 89.44 74 GLU A CA 1
ATOM 591 C C . GLU A 1 74 ? -12.760 4.599 11.932 1.00 89.44 74 GLU A C 1
ATOM 593 O O . GLU A 1 74 ? -13.046 3.446 12.249 1.00 89.44 74 GLU A O 1
ATOM 598 N N . LEU A 1 75 ? -12.005 4.902 10.876 1.00 89.06 75 LEU A N 1
ATOM 599 C CA . LEU A 1 75 ? -11.344 3.910 10.042 1.00 89.06 75 LEU A CA 1
ATOM 600 C C . LEU A 1 75 ? -9.832 4.028 10.242 1.00 89.06 75 LEU A C 1
ATOM 602 O O . LEU A 1 75 ? -9.235 5.081 10.002 1.00 89.06 75 LEU A O 1
ATOM 606 N N . TRP A 1 76 ? -9.213 2.951 10.707 1.00 91.62 76 TRP A N 1
ATOM 607 C CA . TRP A 1 76 ? -7.778 2.873 10.956 1.00 91.62 76 TRP A CA 1
ATOM 608 C C . TRP A 1 76 ? -7.126 1.906 9.979 1.00 91.62 76 TRP A C 1
ATOM 610 O O . TRP A 1 76 ? -7.681 0.860 9.660 1.00 91.62 76 TRP A O 1
ATOM 620 N N . GLY A 1 77 ? -5.940 2.269 9.498 1.00 91.00 77 GLY A N 1
ATOM 621 C CA . GLY A 1 77 ? -5.113 1.429 8.647 1.00 91.00 77 GLY A CA 1
ATOM 622 C C . GLY A 1 77 ? -3.889 0.932 9.404 1.00 91.00 77 GLY A C 1
ATOM 623 O O . GLY A 1 77 ? -3.160 1.728 10.005 1.00 91.00 77 GLY A O 1
ATOM 624 N N . LYS A 1 78 ? -3.631 -0.372 9.328 1.00 91.81 78 LYS A N 1
ATOM 625 C CA . LYS A 1 78 ? -2.382 -0.992 9.775 1.00 91.81 78 LYS A CA 1
ATOM 626 C C . LYS A 1 78 ? -1.596 -1.449 8.556 1.00 91.81 78 LYS A C 1
ATOM 628 O O . LYS A 1 78 ? -2.080 -2.261 7.778 1.00 91.81 78 LYS A O 1
ATOM 633 N N . VAL A 1 79 ? -0.392 -0.908 8.380 1.00 90.25 79 VAL A N 1
ATOM 634 C CA . VAL A 1 79 ? 0.516 -1.337 7.309 1.00 90.25 79 VAL A CA 1
ATOM 635 C C . VAL A 1 79 ? 1.061 -2.712 7.677 1.00 90.25 79 VAL A C 1
ATOM 637 O O . VAL A 1 79 ? 1.824 -2.829 8.632 1.00 90.25 79 VAL A O 1
ATOM 640 N N . GLU A 1 80 ? 0.651 -3.737 6.938 1.00 91.88 80 GLU A N 1
ATOM 641 C CA . GLU A 1 80 ? 1.124 -5.110 7.125 1.00 91.88 80 GLU A CA 1
ATOM 642 C C . GLU A 1 80 ? 2.466 -5.328 6.424 1.00 91.88 80 GLU A C 1
ATOM 644 O O . GLU A 1 80 ? 3.352 -5.980 6.968 1.00 91.88 80 GLU A O 1
ATOM 649 N N . CYS A 1 81 ? 2.648 -4.749 5.232 1.00 90.50 81 CYS A N 1
ATOM 650 C CA . CYS A 1 81 ? 3.927 -4.786 4.528 1.00 90.50 81 CYS A CA 1
ATOM 651 C C 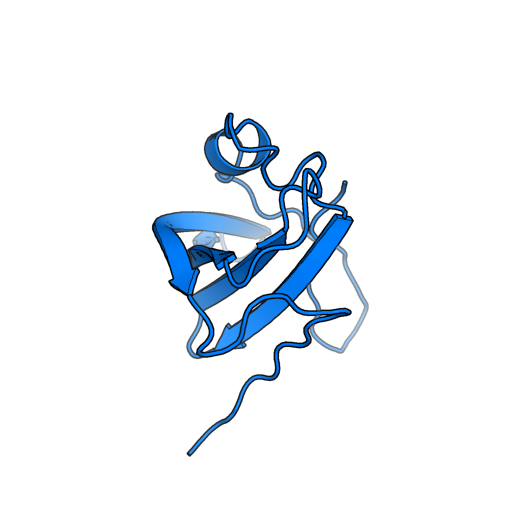. CYS A 1 81 ? 4.114 -3.580 3.603 1.00 90.50 81 CYS A C 1
ATOM 653 O O . CYS A 1 81 ? 3.140 -2.966 3.161 1.00 90.50 81 CYS A O 1
ATOM 655 N N . VAL A 1 82 ? 5.377 -3.282 3.296 1.00 88.81 82 VAL A N 1
ATOM 656 C CA . VAL A 1 82 ? 5.808 -2.368 2.232 1.00 88.81 82 VAL A CA 1
ATOM 657 C C . VAL A 1 82 ? 6.870 -3.092 1.424 1.00 88.81 82 VAL A C 1
ATOM 659 O O . VAL A 1 82 ? 7.846 -3.563 2.001 1.00 88.81 82 VAL A O 1
ATOM 662 N N . ASP A 1 83 ? 6.677 -3.194 0.115 1.00 90.88 83 ASP A N 1
ATOM 663 C CA . ASP A 1 83 ? 7.526 -4.024 -0.739 1.00 90.88 83 ASP A CA 1
ATOM 664 C C . ASP A 1 83 ? 7.499 -3.528 -2.203 1.00 90.88 83 ASP A C 1
ATOM 666 O O . ASP A 1 83 ? 6.903 -2.487 -2.505 1.00 90.88 83 ASP A O 1
ATOM 670 N N . VAL A 1 84 ? 8.208 -4.210 -3.104 1.00 89.19 84 VAL A N 1
ATOM 671 C CA . VAL A 1 84 ? 8.410 -3.824 -4.504 1.00 89.19 84 VAL A CA 1
ATOM 672 C C . VAL A 1 84 ? 7.986 -4.952 -5.441 1.00 89.19 84 VAL A C 1
ATOM 674 O O . VAL A 1 84 ? 8.517 -6.055 -5.390 1.00 89.19 84 VAL A O 1
ATOM 677 N N . LEU A 1 85 ? 7.079 -4.647 -6.364 1.00 88.62 85 LEU A N 1
ATOM 678 C CA . LEU A 1 85 ? 6.780 -5.491 -7.515 1.00 88.62 85 LEU A CA 1
ATOM 679 C C . LEU A 1 85 ? 7.738 -5.163 -8.651 1.00 88.62 85 LEU A C 1
ATOM 681 O O . LEU A 1 85 ? 7.956 -3.991 -8.949 1.00 88.62 85 LEU A O 1
ATOM 685 N N . THR A 1 86 ? 8.283 -6.198 -9.285 1.00 89.19 86 THR A N 1
ATOM 686 C CA . THR A 1 86 ? 9.140 -6.069 -10.468 1.00 89.19 86 THR A CA 1
ATOM 687 C C . THR A 1 86 ? 8.436 -6.710 -11.657 1.00 89.19 86 THR A C 1
ATOM 689 O O . THR A 1 86 ? 8.101 -7.891 -11.611 1.00 89.19 86 THR A O 1
ATOM 692 N N . PHE A 1 87 ? 8.193 -5.931 -12.704 1.00 85.00 87 PHE A N 1
ATOM 693 C CA . PHE A 1 87 ? 7.572 -6.394 -13.939 1.00 85.00 87 PHE A CA 1
ATOM 694 C C . PHE A 1 87 ? 8.622 -6.980 -14.892 1.00 85.00 87 PHE A C 1
ATOM 696 O O . PHE A 1 87 ? 9.766 -6.518 -14.901 1.00 85.00 87 PHE A O 1
ATOM 703 N N . PRO A 1 88 ? 8.251 -7.956 -15.739 1.00 87.56 88 PRO A N 1
ATOM 704 C CA . PRO A 1 88 ? 9.145 -8.557 -16.730 1.00 87.56 88 PRO A CA 1
ATOM 705 C C . PRO A 1 88 ? 9.301 -7.668 -17.981 1.00 87.56 88 PRO A C 1
ATOM 707 O O . PRO A 1 88 ? 9.183 -8.132 -19.109 1.00 87.56 88 PRO A O 1
ATOM 710 N N . VAL A 1 89 ? 9.524 -6.371 -17.777 1.00 86.12 89 VAL A N 1
ATOM 711 C CA . VAL A 1 89 ? 9.807 -5.356 -18.806 1.00 86.12 89 VAL A CA 1
ATOM 712 C C . VAL A 1 89 ? 10.977 -4.494 -18.329 1.00 86.12 89 VAL A C 1
ATOM 714 O O . VAL A 1 89 ? 11.406 -4.644 -17.187 1.00 86.12 89 VAL A O 1
ATOM 717 N N . GLU A 1 90 ? 11.514 -3.604 -19.163 1.00 85.06 90 GLU A N 1
ATOM 718 C CA . GLU A 1 90 ? 12.572 -2.664 -18.746 1.00 85.06 90 GLU A CA 1
ATOM 719 C C . GLU A 1 90 ? 11.997 -1.432 -18.025 1.00 85.06 90 GLU A C 1
ATOM 721 O O . GLU A 1 90 ? 12.534 -0.973 -17.013 1.00 85.06 90 GLU A O 1
ATOM 726 N N . SER A 1 91 ? 10.855 -0.935 -18.502 1.00 86.25 91 SER A N 1
ATOM 727 C CA . SER A 1 91 ? 10.118 0.202 -17.947 1.00 86.25 91 SER A CA 1
ATOM 728 C C . SER A 1 91 ? 8.633 0.120 -18.323 1.00 86.25 91 SER A C 1
ATOM 730 O O . SER A 1 91 ? 8.237 -0.688 -19.165 1.00 86.25 91 SER A O 1
ATOM 732 N N . TYR A 1 92 ? 7.797 0.933 -17.673 1.00 83.06 92 TYR A N 1
ATOM 733 C CA . TYR A 1 92 ? 6.382 1.102 -18.013 1.00 83.06 92 TYR A CA 1
ATOM 734 C C . TYR A 1 92 ? 6.054 2.583 -18.226 1.00 83.06 92 TYR A C 1
ATOM 736 O O . TYR A 1 92 ? 6.634 3.463 -17.586 1.00 83.06 92 TYR A O 1
ATOM 744 N N . GLU A 1 93 ? 5.086 2.860 -19.099 1.00 82.12 93 GLU A N 1
ATOM 745 C CA . GLU A 1 93 ? 4.571 4.218 -19.312 1.00 82.12 93 GLU A CA 1
ATOM 746 C C . GLU A 1 93 ? 3.509 4.601 -18.278 1.00 82.12 93 GLU A C 1
ATOM 748 O O . GLU A 1 93 ? 3.478 5.734 -17.811 1.00 82.12 93 GLU A O 1
ATOM 753 N N . TRP A 1 94 ? 2.644 3.663 -17.901 1.00 77.44 94 TRP A N 1
ATOM 754 C CA . TRP A 1 94 ? 1.604 3.835 -16.890 1.00 77.44 94 TRP A CA 1
ATOM 755 C C . TRP A 1 94 ? 1.234 2.469 -16.305 1.00 77.44 94 TRP A C 1
ATOM 757 O O . TRP A 1 94 ? 1.537 1.432 -16.896 1.00 77.44 94 TRP A O 1
ATOM 767 N N . PHE A 1 95 ? 0.584 2.456 -15.142 1.00 79.69 95 PHE A N 1
ATOM 768 C CA . PHE A 1 95 ? 0.042 1.232 -14.557 1.00 79.69 95 PHE A CA 1
ATOM 769 C C . PHE A 1 95 ? -1.366 1.466 -14.014 1.00 79.69 95 PHE A C 1
ATOM 771 O O . PHE A 1 95 ? -1.714 2.566 -13.588 1.00 79.69 95 PHE A O 1
ATOM 778 N N . GLY A 1 96 ? -2.172 0.408 -14.025 1.00 79.69 96 GLY A N 1
ATOM 779 C CA . GLY A 1 96 ? -3.501 0.375 -13.429 1.00 79.69 96 GLY A CA 1
ATOM 780 C C . GLY A 1 96 ? -3.650 -0.850 -12.536 1.00 79.69 96 GLY A C 1
ATOM 781 O O . GLY A 1 96 ? -2.975 -1.861 -12.729 1.00 79.69 96 GLY A O 1
ATOM 782 N N . CYS A 1 97 ? -4.531 -0.762 -11.545 1.00 76.81 97 CYS A N 1
ATOM 783 C CA . CYS A 1 97 ? -4.827 -1.872 -10.648 1.00 76.81 97 CYS A CA 1
ATOM 784 C C . CYS A 1 97 ? -6.337 -2.067 -10.575 1.00 76.81 97 CYS A C 1
ATOM 786 O O . CYS A 1 97 ? -7.076 -1.109 -10.359 1.00 76.81 97 CYS A O 1
ATOM 788 N N . VAL A 1 98 ? -6.784 -3.310 -10.728 1.00 77.69 98 VAL A N 1
ATOM 789 C CA . VAL A 1 98 ? -8.190 -3.699 -10.603 1.00 77.69 98 VAL A CA 1
ATOM 790 C C . VAL A 1 98 ? -8.310 -4.830 -9.590 1.00 77.69 98 VAL A C 1
ATOM 792 O O . VAL A 1 98 ? -7.449 -5.707 -9.523 1.00 77.69 98 VAL A O 1
ATOM 795 N N . ALA A 1 99 ? -9.367 -4.797 -8.779 1.00 76.62 99 ALA A N 1
ATOM 796 C CA . ALA A 1 99 ? -9.732 -5.938 -7.949 1.00 76.62 99 ALA A CA 1
ATOM 797 C C . ALA A 1 99 ? -10.358 -7.003 -8.850 1.00 76.62 99 ALA A C 1
ATOM 799 O O . ALA A 1 99 ? -11.333 -6.716 -9.541 1.00 76.62 99 ALA A O 1
ATOM 800 N N . ALA A 1 100 ? -9.824 -8.220 -8.815 1.00 72.94 100 ALA A N 1
ATOM 801 C CA . ALA A 1 100 ? -10.485 -9.389 -9.374 1.00 72.94 100 ALA A CA 1
ATOM 802 C C . ALA A 1 100 ? -10.985 -10.269 -8.221 1.00 72.94 100 ALA A C 1
ATOM 804 O O . ALA A 1 100 ? -10.264 -10.479 -7.244 1.00 72.94 100 ALA A O 1
ATOM 805 N N . SER A 1 101 ? -12.216 -10.763 -8.343 1.00 69.38 101 SER A N 1
ATOM 806 C CA . SER A 1 101 ? -12.741 -11.859 -7.526 1.00 69.38 101 SER A CA 1
ATOM 807 C C . SER A 1 101 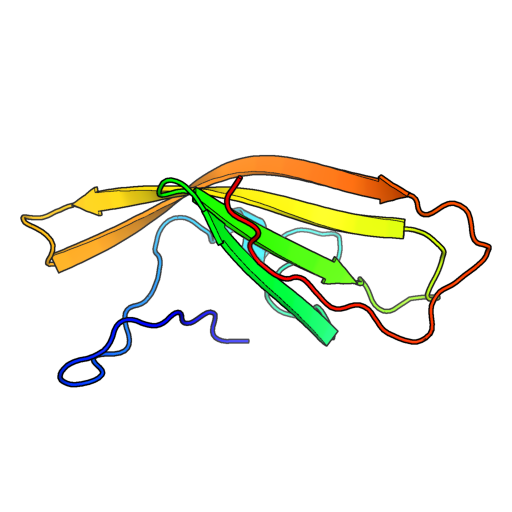? -12.756 -13.108 -8.398 1.00 69.38 101 SER A C 1
ATOM 809 O O . SER A 1 101 ? -13.134 -13.010 -9.566 1.00 69.38 101 SER A O 1
ATOM 811 N N . VAL A 1 102 ? -12.334 -14.243 -7.842 1.00 58.06 102 VAL A N 1
ATOM 812 C CA . VAL A 1 102 ? -12.455 -15.568 -8.472 1.00 58.06 102 VAL A CA 1
ATOM 813 C C . VAL A 1 102 ? -13.652 -16.283 -7.869 1.00 58.06 102 VAL A C 1
ATOM 815 O O . VAL A 1 102 ? -13.858 -16.098 -6.647 1.00 58.06 102 VAL A O 1
#

Secondary structure (DSSP, 8-state):
-------SSS-----EES-HHHHT-TTT-TTT-S-EEEEEETTEEEEEE--SSS--SEEEEEEEEEEEETTTTEEEEEEEEEEEEE-SSS--S---------

Sequence (102 aa):
CNNRFHGSFGIEWREIKGLRKLREHPTRGLKTGSDVGLVVSGGQLLVMWDPYINRSNKIRYAKISLESRCNGRELWGKVECVDVLTFPVESYEWFGCVAASV

pLDDT: mean 77.24, std 13.53, range [39.91, 91.88]

Foldseek 3Di:
DADFDDDDDPDDTAHAPPCVCQCVPPLNGPVGFDAWAWDDDPQKIKIWGDSPPDFFQKIKIWIWHWDQPPPNPHIYTDTPDIDIDGDPDGGDPHDYDYDDDD

Organism: Brassica napus (NCBI:txid3708)